Protein AF-A0A7Y6XHH2-F1 (afdb_monomer)

Foldseek 3Di:
DDDDDDDDDDDDDDDDDDDDDDDDDDDDDDPDPPPPCPPPPQWQWDKEKDWDDDQFKIKMAIDIPIGADDKWKWKKKWKQFPVVSDIDIDDTDTDDRMDIDTAHQDDVVNDFGIWMWMKMWMAHPVRRIDIYDIDDIDTGD

Radius of gyration: 29.09 Å; Cα contacts (8 Å, |Δi|>4): 246; chains: 1; bounding box: 29×72×85 Å

Sequence (141 aa):
MTTKLMAATVLGAGLFLMACGGPADEGPGTEAPGPDTLGTHSAALSASLACTQGFSDVTCTATVTSGVPPYTYSWTSQQYVYATNGTYTTGSIAGGASKAFYCPGPDGSGTFIRNLRARVTVTDSTGASVATGYGPYFPCS

Structure (mmCIF, N/CA/C/O backbone):
data_AF-A0A7Y6XHH2-F1
#
_entry.id   AF-A0A7Y6XHH2-F1
#
loop_
_atom_site.group_PDB
_atom_site.id
_atom_site.type_symbol
_atom_site.label_atom_id
_atom_site.label_alt_id
_atom_site.label_comp_id
_atom_site.label_asym_id
_atom_site.label_entity_id
_atom_site.label_seq_id
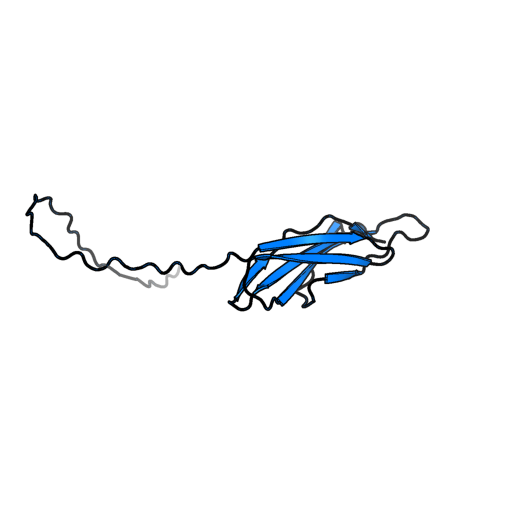_atom_site.pdbx_PDB_ins_code
_atom_site.Cartn_x
_atom_site.Cartn_y
_atom_site.Cartn_z
_atom_site.occupancy
_atom_site.B_iso_or_equiv
_atom_site.auth_seq_id
_atom_site.auth_comp_id
_atom_site.auth_asym_id
_atom_site.auth_atom_id
_atom_site.pdbx_PDB_model_num
ATOM 1 N N . MET A 1 1 ? 12.225 59.509 2.853 1.00 49.12 1 MET A N 1
ATOM 2 C CA . MET A 1 1 ? 11.630 60.222 4.003 1.00 49.12 1 MET A CA 1
ATOM 3 C C . MET A 1 1 ? 10.123 60.280 3.817 1.00 49.12 1 MET A C 1
ATOM 5 O O . MET A 1 1 ? 9.681 61.002 2.938 1.00 49.12 1 MET A O 1
ATOM 9 N N . THR A 1 2 ? 9.363 59.479 4.568 1.00 47.22 2 THR A N 1
ATOM 10 C CA . THR A 1 2 ? 8.045 59.809 5.152 1.00 47.22 2 THR A CA 1
ATOM 11 C C . THR A 1 2 ? 7.587 58.601 5.970 1.00 47.22 2 THR A C 1
ATOM 13 O O . THR A 1 2 ? 7.506 57.483 5.472 1.00 47.22 2 THR A O 1
ATOM 16 N N . THR A 1 3 ? 7.360 58.870 7.248 1.00 45.19 3 THR A N 1
ATOM 17 C CA . THR A 1 3 ? 6.993 57.978 8.347 1.00 45.19 3 THR A CA 1
ATOM 18 C C . THR A 1 3 ? 5.483 57.740 8.390 1.00 45.19 3 THR A C 1
ATOM 20 O O . THR A 1 3 ? 4.734 58.701 8.254 1.00 45.19 3 THR A O 1
ATOM 23 N N . LYS A 1 4 ? 5.041 56.510 8.683 1.00 44.59 4 LYS A N 1
ATOM 24 C CA . LYS A 1 4 ? 3.749 56.152 9.317 1.00 44.59 4 LYS A CA 1
ATOM 25 C C . LYS A 1 4 ? 3.860 54.707 9.818 1.00 44.59 4 LYS A C 1
ATOM 27 O O . LYS A 1 4 ? 4.436 53.894 9.114 1.00 44.59 4 LYS A O 1
ATOM 32 N N . LEU A 1 5 ? 3.293 54.256 10.926 1.00 48.31 5 LEU A N 1
ATOM 33 C CA . LEU A 1 5 ? 2.857 54.818 12.203 1.00 48.31 5 LEU A CA 1
ATOM 34 C C .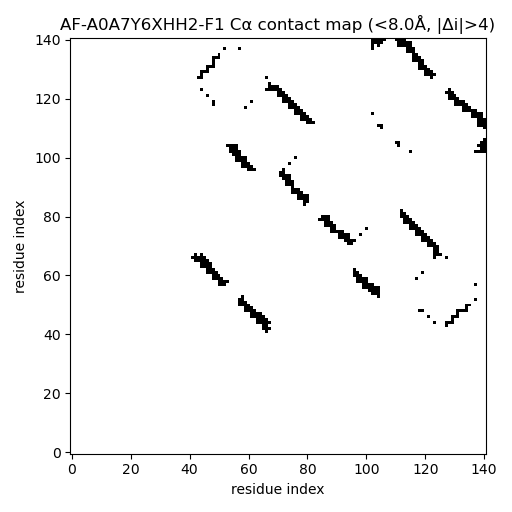 LEU A 1 5 ? 2.658 53.567 13.084 1.00 48.31 5 LEU A C 1
ATOM 36 O O . LEU A 1 5 ? 2.316 52.498 12.583 1.00 48.31 5 LEU A O 1
ATOM 40 N N . MET A 1 6 ? 2.941 53.709 14.370 1.00 47.25 6 MET A N 1
ATOM 41 C CA . MET A 1 6 ? 2.949 52.665 15.394 1.00 47.25 6 MET A CA 1
ATOM 42 C C . MET A 1 6 ? 1.600 51.944 15.562 1.00 47.25 6 MET A C 1
ATOM 44 O O . MET A 1 6 ? 0.549 52.576 15.486 1.00 47.25 6 MET A O 1
ATOM 48 N N . ALA A 1 7 ? 1.648 50.664 15.944 1.00 46.03 7 ALA A N 1
ATOM 49 C CA . ALA A 1 7 ? 0.603 50.026 16.743 1.00 46.03 7 ALA A CA 1
ATOM 50 C C . ALA A 1 7 ? 1.265 49.221 17.871 1.00 46.03 7 ALA A C 1
ATOM 52 O O . ALA A 1 7 ? 1.954 48.229 17.640 1.00 46.03 7 ALA A O 1
ATOM 53 N N . ALA A 1 8 ? 1.103 49.729 19.091 1.00 47.47 8 ALA A N 1
ATOM 54 C CA . ALA A 1 8 ? 1.564 49.137 20.335 1.00 47.47 8 ALA A CA 1
ATOM 55 C C . ALA A 1 8 ? 0.642 47.986 20.753 1.00 47.47 8 ALA A C 1
ATOM 57 O O . ALA A 1 8 ? -0.576 48.105 20.637 1.00 47.47 8 ALA A O 1
ATOM 58 N N . THR A 1 9 ? 1.209 46.920 21.319 1.00 57.09 9 THR A N 1
ATOM 59 C CA . THR A 1 9 ? 0.435 45.982 22.140 1.00 57.09 9 THR A CA 1
ATOM 60 C C . THR A 1 9 ? 1.108 45.882 23.499 1.00 57.09 9 THR A C 1
ATOM 62 O O . THR A 1 9 ? 2.196 45.331 23.638 1.00 57.09 9 THR A O 1
ATOM 65 N N . VAL A 1 10 ? 0.466 46.502 24.484 1.00 53.78 10 VAL A N 1
ATOM 66 C CA . VAL A 1 10 ? 0.748 46.352 25.909 1.00 53.78 10 VAL A CA 1
ATOM 67 C C . VAL A 1 10 ? -0.045 45.147 26.391 1.00 53.78 10 VAL A C 1
ATOM 69 O O . VAL A 1 10 ? -1.258 45.114 26.217 1.00 53.78 10 VAL A O 1
ATOM 72 N N . LEU A 1 11 ? 0.623 44.199 27.040 1.00 55.56 11 LEU A N 1
ATOM 73 C CA . LEU A 1 11 ? 0.004 43.304 28.013 1.00 55.56 11 LEU A CA 1
ATOM 74 C C . LEU A 1 11 ? 1.030 43.068 29.116 1.00 55.56 11 LEU A C 1
ATOM 76 O O . LEU A 1 11 ? 1.893 42.199 29.040 1.00 55.56 11 LEU A O 1
ATOM 80 N N . GLY A 1 12 ? 0.956 43.941 30.116 1.00 48.38 12 GLY A N 1
ATOM 81 C CA . GLY A 1 12 ? 1.508 43.684 31.430 1.00 48.38 12 GLY A CA 1
ATOM 82 C C . GLY A 1 12 ? 0.471 42.951 32.273 1.00 48.38 12 GLY A C 1
ATOM 83 O O . GLY A 1 12 ? -0.691 43.344 32.305 1.00 48.38 12 GLY A O 1
ATOM 84 N N . ALA A 1 13 ? 0.921 41.921 32.975 1.00 51.12 13 ALA A N 1
ATOM 85 C CA . ALA A 1 13 ? 0.398 41.514 34.270 1.00 51.12 13 ALA A CA 1
ATOM 86 C C . ALA A 1 13 ? 1.501 40.692 34.943 1.00 51.12 13 ALA A C 1
ATOM 88 O O . ALA A 1 13 ? 1.705 39.521 34.635 1.00 51.12 13 ALA A O 1
ATOM 89 N N . GLY A 1 14 ? 2.276 41.345 35.808 1.00 53.69 14 GLY A N 1
ATOM 90 C CA . GLY A 1 14 ? 3.053 40.630 36.812 1.00 53.69 14 GLY A CA 1
ATOM 91 C C . GLY A 1 14 ? 2.131 40.151 37.931 1.00 53.69 14 GLY A C 1
ATOM 92 O O . GLY A 1 14 ? 1.081 40.747 38.145 1.00 53.69 14 GLY A O 1
ATOM 93 N N . LEU A 1 15 ? 2.539 39.117 38.663 1.00 56.62 15 LEU A N 1
ATOM 94 C CA . LEU A 1 15 ? 2.935 39.267 40.065 1.00 56.62 15 LEU A CA 1
ATOM 95 C C . LEU A 1 15 ? 3.580 37.963 40.556 1.00 56.62 15 LEU A C 1
ATOM 97 O O . LEU A 1 15 ? 3.039 36.874 40.387 1.00 56.62 15 LEU A O 1
ATOM 101 N N . PHE A 1 16 ? 4.759 38.112 41.151 1.00 55.16 16 PHE A N 1
ATOM 102 C CA . PHE A 1 16 ? 5.461 37.112 41.949 1.00 55.16 16 PHE A CA 1
ATOM 103 C C . PHE A 1 16 ? 4.611 36.640 43.132 1.00 55.16 16 PHE A C 1
ATOM 105 O O . PHE A 1 16 ? 3.917 37.463 43.711 1.00 55.16 16 PHE A O 1
ATOM 112 N N . LEU A 1 17 ? 4.796 35.386 43.561 1.00 54.38 17 LEU A N 1
ATOM 113 C CA . LEU A 1 17 ? 4.836 34.981 44.975 1.00 54.38 17 LEU A CA 1
ATOM 114 C C . LEU A 1 17 ? 5.519 33.603 45.069 1.00 54.38 17 LEU A C 1
ATOM 116 O O . LEU A 1 17 ? 4.893 32.562 44.892 1.00 54.38 17 LEU A O 1
ATOM 120 N N . MET A 1 18 ? 6.831 33.611 45.319 1.00 57.66 18 MET A N 1
ATOM 121 C CA . MET A 1 18 ? 7.559 32.457 45.850 1.00 57.66 18 MET A CA 1
ATOM 122 C C . MET A 1 18 ? 7.758 32.703 47.351 1.00 57.66 18 MET A C 1
ATOM 124 O O . MET A 1 18 ? 8.472 33.626 47.733 1.00 57.66 18 MET A O 1
ATOM 128 N N . ALA A 1 19 ? 7.070 31.922 48.179 1.00 50.22 19 ALA A N 1
ATOM 129 C CA . ALA A 1 19 ? 7.181 31.847 49.640 1.00 50.22 19 ALA A CA 1
ATOM 130 C C . ALA A 1 19 ? 6.350 30.625 50.077 1.00 50.22 19 ALA A C 1
ATOM 132 O O . ALA A 1 19 ? 5.314 30.375 49.474 1.00 50.22 19 ALA A O 1
ATOM 133 N N . CYS A 1 20 ? 6.648 29.818 51.086 1.00 51.06 20 CYS A N 1
ATOM 134 C CA . CYS A 1 20 ? 7.778 29.579 51.978 1.00 51.06 20 CYS A CA 1
ATOM 135 C C . CYS A 1 20 ? 7.473 28.194 52.599 1.00 51.06 20 CYS A C 1
ATOM 137 O O . CYS A 1 20 ? 6.303 27.819 52.698 1.00 51.06 20 CYS A O 1
ATOM 139 N N . GLY A 1 21 ? 8.486 27.425 52.998 1.00 52.94 21 GLY A N 1
ATOM 140 C CA . GLY A 1 21 ? 8.281 26.153 53.693 1.00 52.94 21 GLY A CA 1
ATOM 141 C C . GLY A 1 21 ? 7.672 26.314 55.094 1.00 52.94 21 GLY A C 1
ATOM 142 O O . GLY A 1 21 ? 7.915 27.307 55.778 1.00 52.94 21 GLY A O 1
ATOM 143 N N . GLY A 1 22 ? 6.932 25.290 55.524 1.00 56.84 22 GLY A N 1
ATOM 144 C CA . GLY A 1 22 ? 6.464 25.071 56.897 1.00 56.84 22 GLY A CA 1
ATOM 145 C C . GLY A 1 22 ? 6.160 23.576 57.132 1.00 56.84 22 GLY A C 1
ATOM 146 O O . GLY A 1 22 ? 5.797 22.905 56.164 1.00 56.84 22 GLY A O 1
ATOM 147 N N . PRO A 1 23 ? 6.385 23.033 58.349 1.00 55.75 23 PRO A N 1
ATOM 148 C CA . PRO A 1 23 ? 6.443 21.593 58.617 1.00 55.75 23 PRO A CA 1
ATOM 149 C C . PRO A 1 23 ? 5.085 20.958 58.975 1.00 55.75 23 PRO A C 1
ATOM 151 O O . PRO A 1 23 ? 4.060 21.626 59.039 1.00 55.75 23 PRO A O 1
ATOM 154 N N . ALA A 1 24 ? 5.148 19.638 59.163 1.00 58.72 24 ALA A N 1
ATOM 155 C CA . ALA A 1 24 ? 4.080 18.662 59.344 1.00 58.72 24 ALA A CA 1
ATOM 156 C C . ALA A 1 24 ? 3.023 18.978 60.416 1.00 58.72 24 ALA A C 1
ATOM 158 O O . ALA A 1 24 ? 3.362 19.309 61.548 1.00 58.72 24 ALA A O 1
ATOM 159 N N . ASP A 1 25 ? 1.770 18.684 60.064 1.00 55.12 25 ASP A N 1
ATOM 160 C CA . ASP A 1 25 ? 0.699 18.333 60.995 1.00 55.12 25 ASP A CA 1
ATOM 161 C C . ASP A 1 25 ? 0.072 17.016 60.508 1.00 55.12 25 ASP A C 1
ATOM 163 O O . ASP A 1 25 ? -0.508 16.937 59.421 1.00 55.12 25 ASP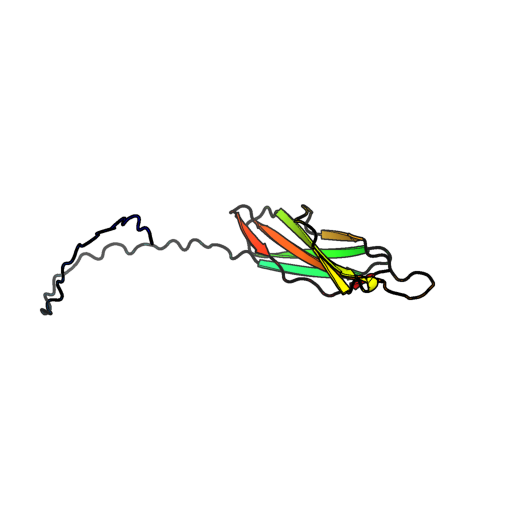 A O 1
ATOM 167 N N . GLU A 1 26 ? 0.264 15.956 61.293 1.00 64.31 26 GLU A N 1
ATOM 168 C CA . GLU A 1 26 ? -0.397 14.664 61.131 1.00 64.31 26 GLU A CA 1
ATOM 169 C C . GLU A 1 26 ? -1.859 14.792 61.581 1.00 64.31 26 GLU A C 1
ATOM 171 O O . GLU A 1 26 ? -2.149 15.007 62.756 1.00 64.31 26 GLU A O 1
ATOM 176 N N . GLY A 1 27 ? -2.791 14.637 60.640 1.00 56.25 27 GLY A N 1
ATOM 177 C CA . GLY A 1 27 ? -4.223 14.503 60.904 1.00 56.25 27 GLY A CA 1
ATOM 178 C C . GLY A 1 27 ? -4.753 13.221 60.252 1.00 56.25 27 GLY A C 1
ATOM 179 O O . GLY A 1 27 ? -4.447 12.980 59.082 1.00 56.25 27 GLY A O 1
ATOM 180 N N . PRO A 1 28 ? -5.511 12.371 60.969 1.00 59.16 28 PRO A N 1
ATOM 181 C CA . PRO A 1 28 ? -5.841 11.036 60.499 1.00 59.16 28 PRO A CA 1
ATOM 182 C C . PRO A 1 28 ? -7.070 11.031 59.584 1.00 59.16 28 PRO A C 1
ATOM 184 O O . PRO A 1 28 ? -8.075 11.682 59.854 1.00 59.16 28 PRO A O 1
ATOM 187 N N . GLY A 1 29 ? -7.004 10.182 58.559 1.00 59.09 29 GLY A N 1
ATOM 188 C CA . GLY A 1 29 ? -8.161 9.454 58.049 1.00 59.09 29 GLY A CA 1
ATOM 189 C C . GLY A 1 29 ? -9.170 10.250 57.231 1.00 59.09 29 GLY A C 1
ATOM 190 O O . GLY A 1 29 ? -10.280 10.511 57.680 1.00 59.09 29 GLY A O 1
ATOM 191 N N . THR A 1 30 ? -8.862 10.473 55.957 1.00 53.78 30 THR A N 1
ATOM 192 C CA . THR A 1 30 ? -9.852 10.234 54.900 1.00 53.78 30 THR A CA 1
ATOM 193 C C . THR A 1 30 ? -9.083 9.803 53.657 1.00 53.78 30 THR A C 1
ATOM 195 O O . THR A 1 30 ? -8.676 10.634 52.849 1.00 53.78 30 THR A O 1
ATOM 198 N N . GLU A 1 31 ? -8.818 8.501 53.530 1.00 55.03 31 GLU A N 1
ATOM 199 C CA . GLU A 1 31 ? -8.468 7.930 52.229 1.00 55.03 31 GLU A CA 1
ATOM 200 C C . GLU A 1 31 ? -9.650 8.217 51.304 1.00 55.03 31 GLU A C 1
ATOM 202 O O . GLU A 1 31 ? -10.707 7.590 51.384 1.00 55.03 31 GLU A O 1
ATOM 207 N N . ALA A 1 32 ? -9.493 9.246 50.473 1.00 60.75 32 ALA A N 1
ATOM 208 C CA . ALA A 1 32 ? -10.312 9.395 49.292 1.00 60.75 32 ALA A CA 1
ATOM 209 C C . ALA A 1 32 ? -10.197 8.074 48.518 1.00 60.75 32 ALA A C 1
ATOM 211 O O . ALA A 1 32 ? -9.071 7.587 48.358 1.00 60.75 32 ALA A O 1
ATOM 212 N N . PRO A 1 33 ? -11.307 7.475 48.049 1.00 59.91 33 PRO A N 1
ATOM 213 C CA . PRO A 1 33 ? -11.195 6.387 47.095 1.00 59.91 33 PRO A CA 1
ATOM 214 C C . PRO A 1 33 ? -10.325 6.914 45.957 1.00 59.91 33 PRO A C 1
ATOM 216 O O . PRO A 1 33 ? -10.616 7.971 45.384 1.00 59.91 33 PRO A O 1
ATOM 219 N N . GLY A 1 34 ? -9.190 6.248 45.730 1.00 60.81 34 GLY A N 1
ATOM 220 C CA . GLY A 1 34 ? -8.295 6.598 44.640 1.00 60.81 34 GLY A CA 1
ATOM 221 C C . GLY A 1 34 ? -9.117 6.706 43.358 1.00 60.81 34 GLY A C 1
ATOM 222 O O . GLY A 1 34 ? -10.152 6.042 43.246 1.00 60.81 34 GLY A O 1
ATOM 223 N N . PRO A 1 35 ? -8.725 7.546 42.388 1.00 62.47 35 PRO A N 1
ATOM 224 C CA . PRO A 1 35 ? -9.318 7.409 41.079 1.00 62.47 35 PRO A CA 1
ATOM 225 C C . PRO A 1 35 ? -8.992 5.985 40.639 1.00 62.47 35 PRO A C 1
ATOM 227 O O . PRO A 1 35 ? -7.840 5.688 40.320 1.00 62.47 35 PRO A O 1
ATOM 230 N N . ASP A 1 36 ? -9.993 5.105 40.673 1.00 53.31 36 ASP A N 1
ATOM 231 C CA . ASP A 1 36 ? -10.019 3.901 39.870 1.00 53.31 36 ASP A CA 1
ATOM 232 C C . ASP A 1 36 ? -9.890 4.417 38.444 1.00 53.31 36 ASP A C 1
ATOM 234 O O . ASP A 1 36 ? -10.862 4.750 37.762 1.00 53.31 36 ASP A O 1
ATOM 238 N N . THR A 1 37 ? -8.643 4.581 38.015 1.00 56.75 37 THR A N 1
ATOM 239 C CA . THR A 1 37 ? -8.270 4.649 36.626 1.00 56.75 37 THR A CA 1
ATOM 240 C C . THR A 1 37 ? -8.624 3.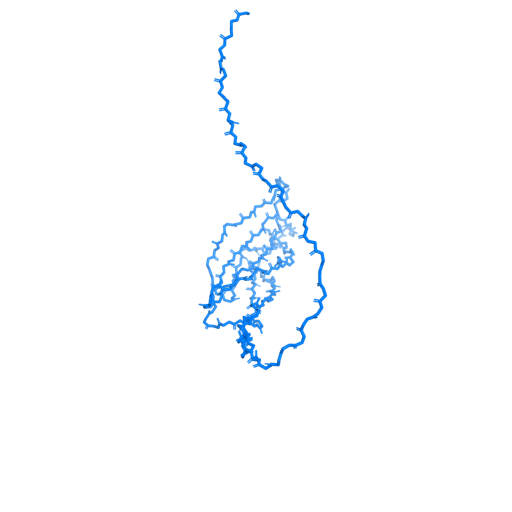276 36.101 1.00 56.75 37 THR A C 1
ATOM 242 O O . THR A 1 37 ? -7.790 2.382 35.992 1.00 56.75 37 THR A O 1
ATOM 245 N N . LEU A 1 38 ? -9.919 3.109 35.812 1.00 53.06 38 LEU A N 1
ATOM 246 C CA . LEU A 1 38 ? -10.407 2.208 34.797 1.00 53.06 38 LEU A CA 1
ATOM 247 C C . LEU A 1 38 ? -9.497 2.488 33.621 1.00 53.06 38 LEU A C 1
ATOM 249 O O . LEU A 1 38 ? -9.624 3.510 32.944 1.00 53.06 38 LEU A O 1
ATOM 253 N N . GLY A 1 39 ? -8.481 1.639 33.485 1.00 48.97 39 GLY A N 1
ATOM 254 C CA . GLY A 1 39 ? -7.609 1.658 32.348 1.00 48.97 39 GLY A CA 1
ATOM 255 C C . GLY A 1 39 ? -8.558 1.527 31.186 1.00 48.97 39 GLY A C 1
ATOM 256 O O . GLY A 1 39 ? -9.159 0.471 30.987 1.00 48.97 39 GLY A O 1
ATOM 257 N N . THR A 1 40 ? -8.751 2.620 30.455 1.00 45.69 40 THR A N 1
ATOM 258 C CA . THR A 1 40 ? -9.192 2.534 29.082 1.00 45.69 40 THR A CA 1
ATOM 259 C C . THR A 1 40 ? -8.162 1.615 28.460 1.00 45.69 40 THR A C 1
ATOM 261 O O . THR A 1 40 ? -7.051 2.038 28.142 1.00 45.69 40 THR A O 1
ATOM 264 N N . HIS A 1 41 ? -8.490 0.326 28.388 1.00 46.56 41 HIS A N 1
ATOM 265 C CA . HIS A 1 41 ? -7.777 -0.644 27.591 1.00 46.56 41 HIS A CA 1
ATOM 266 C C . HIS A 1 41 ? -8.045 -0.220 26.153 1.00 46.56 41 HIS A C 1
ATOM 268 O O . HIS A 1 41 ? -8.870 -0.788 25.446 1.00 46.56 41 HIS A O 1
ATOM 274 N N . SER A 1 42 ? -7.381 0.862 25.753 1.00 56.34 42 SER A N 1
ATOM 275 C CA . SER A 1 42 ? -7.196 1.224 24.372 1.00 56.34 42 SER A CA 1
ATOM 276 C C . SER A 1 42 ? -6.300 0.118 23.853 1.00 56.34 42 SER A C 1
ATOM 278 O O . SER A 1 42 ? -5.083 0.136 24.048 1.00 56.34 42 SER A O 1
ATOM 280 N N . ALA A 1 43 ? -6.923 -0.949 23.356 1.00 63.00 43 ALA A N 1
ATOM 281 C CA . ALA A 1 43 ? -6.208 -1.995 22.662 1.00 63.00 43 ALA A CA 1
ATOM 282 C C . ALA A 1 43 ? -5.457 -1.289 21.533 1.00 63.00 43 ALA A C 1
ATOM 284 O O . ALA A 1 43 ? -6.078 -0.794 20.597 1.00 63.00 43 ALA A O 1
ATOM 285 N N . ALA A 1 44 ? -4.136 -1.161 21.671 1.00 84.94 44 ALA A N 1
ATOM 286 C CA . ALA A 1 44 ? -3.331 -0.445 20.697 1.00 84.94 44 ALA A CA 1
ATOM 287 C C . ALA A 1 44 ? -3.515 -1.133 19.341 1.00 84.94 44 ALA A C 1
ATOM 289 O O . ALA A 1 44 ? -3.117 -2.288 19.178 1.00 84.94 44 ALA A O 1
ATOM 290 N N . LEU A 1 45 ? -4.172 -0.463 18.394 1.00 94.88 45 LEU A N 1
ATOM 291 C CA . LEU A 1 45 ? -4.402 -0.994 17.055 1.00 94.88 45 LEU A CA 1
ATOM 292 C C . LEU A 1 45 ? -3.051 -1.273 16.392 1.00 94.88 45 LEU A C 1
ATOM 294 O O . LEU A 1 45 ? -2.215 -0.379 16.273 1.00 94.88 45 LEU A O 1
ATOM 298 N N . SER A 1 46 ? -2.842 -2.514 15.959 1.00 95.69 46 SER A N 1
ATOM 299 C CA . SER A 1 46 ? -1.597 -2.940 15.316 1.00 95.69 46 SER A CA 1
ATOM 300 C C . SER A 1 46 ? -1.902 -3.720 14.047 1.00 95.69 46 SER A C 1
ATOM 302 O O . SER A 1 46 ? -2.794 -4.569 14.026 1.00 95.69 46 SER A O 1
ATOM 304 N N . ALA A 1 47 ? -1.153 -3.438 12.983 1.00 96.69 47 ALA A N 1
ATOM 305 C CA . ALA A 1 47 ? -1.297 -4.108 11.700 1.00 96.69 47 ALA A CA 1
ATOM 306 C C . ALA A 1 47 ? 0.065 -4.358 11.046 1.00 96.69 47 ALA A C 1
ATOM 308 O O . ALA A 1 47 ? 1.011 -3.589 11.215 1.00 96.69 47 ALA A O 1
ATOM 309 N N . SER A 1 48 ? 0.140 -5.429 10.261 1.00 97.38 48 SER A N 1
ATOM 310 C CA . SER A 1 48 ? 1.296 -5.804 9.445 1.00 97.38 48 SER A CA 1
ATOM 311 C C . SER A 1 48 ? 0.910 -5.877 7.969 1.00 97.38 48 SER A C 1
ATOM 313 O O . SER A 1 48 ? -0.270 -5.994 7.634 1.00 97.38 48 SER A O 1
ATOM 315 N N . LEU A 1 49 ? 1.904 -5.781 7.085 1.00 97.94 49 LEU A N 1
ATOM 316 C CA . LEU A 1 49 ? 1.715 -5.785 5.638 1.00 97.94 49 LEU A CA 1
ATOM 317 C C . LEU A 1 49 ? 2.621 -6.826 4.985 1.00 97.94 49 LEU A C 1
ATOM 319 O O . LEU A 1 49 ? 3.835 -6.795 5.175 1.00 97.94 49 LEU A O 1
ATOM 323 N N . ALA A 1 50 ? 2.036 -7.683 4.154 1.00 98.06 50 ALA A N 1
ATOM 324 C CA . ALA A 1 50 ? 2.761 -8.574 3.259 1.00 98.06 50 ALA A CA 1
ATOM 325 C C . ALA A 1 50 ? 2.356 -8.279 1.814 1.00 98.06 50 ALA A C 1
ATOM 327 O O . ALA A 1 50 ? 1.177 -8.083 1.533 1.00 98.06 50 ALA A O 1
ATOM 328 N N . CYS A 1 51 ? 3.315 -8.254 0.893 1.00 97.56 51 CYS A N 1
ATOM 329 C CA . CYS A 1 51 ? 3.055 -8.039 -0.527 1.00 97.56 51 CYS A CA 1
ATOM 330 C C . CYS A 1 51 ? 3.757 -9.111 -1.357 1.00 97.56 51 CYS A C 1
ATOM 332 O O . CYS A 1 51 ? 4.860 -9.538 -1.019 1.00 97.56 51 CYS A O 1
ATOM 334 N N . THR A 1 52 ? 3.126 -9.517 -2.452 1.00 96.81 52 THR A N 1
ATOM 335 C CA . THR A 1 52 ? 3.643 -10.517 -3.392 1.00 96.81 52 THR A CA 1
ATOM 336 C C . THR A 1 52 ? 3.442 -10.036 -4.822 1.00 96.81 52 THR A C 1
ATOM 338 O O . THR A 1 52 ? 2.437 -9.391 -5.127 1.00 96.81 52 THR A O 1
ATOM 341 N N . GLN A 1 53 ? 4.407 -10.326 -5.692 1.00 94.69 53 GLN A N 1
ATOM 342 C CA . GLN A 1 53 ? 4.336 -9.991 -7.111 1.00 94.69 53 GLN A CA 1
ATOM 343 C C . GLN A 1 53 ? 3.791 -11.180 -7.900 1.00 94.69 53 GLN A C 1
ATOM 345 O O . GLN A 1 53 ? 4.367 -12.266 -7.874 1.00 94.69 53 GLN A O 1
ATOM 350 N N . GLY A 1 54 ? 2.676 -10.958 -8.590 1.00 91.56 54 GLY A N 1
ATOM 351 C CA . GLY A 1 54 ? 2.188 -11.815 -9.662 1.00 91.56 54 GLY A CA 1
ATOM 352 C C . GLY A 1 54 ? 2.695 -11.340 -11.025 1.00 91.56 54 GLY A C 1
ATOM 353 O O . GLY A 1 54 ? 3.562 -10.474 -11.119 1.00 91.56 54 GLY A O 1
ATOM 354 N N . PHE A 1 55 ? 2.131 -11.895 -12.099 1.00 87.44 55 PHE A N 1
ATOM 355 C CA . PHE A 1 55 ? 2.539 -11.530 -13.459 1.00 87.44 55 PHE A CA 1
ATOM 356 C C . PHE A 1 55 ? 2.081 -10.125 -13.875 1.00 87.44 55 PHE A C 1
ATOM 358 O O . PHE A 1 55 ? 2.793 -9.450 -14.605 1.00 87.44 55 PHE A O 1
ATOM 365 N N . SER A 1 56 ? 0.905 -9.675 -13.434 1.00 92.75 56 SER A N 1
ATOM 366 C CA . SER A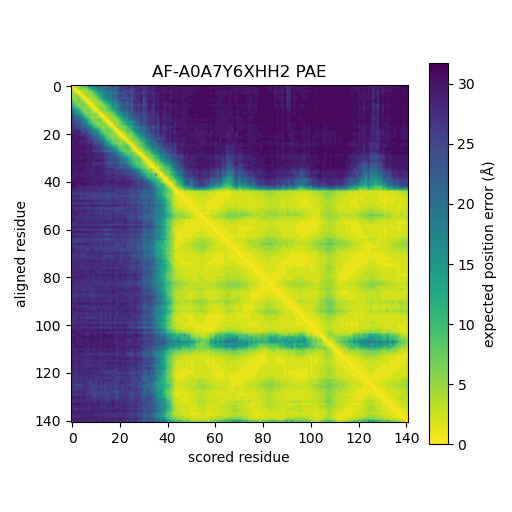 1 56 ? 0.349 -8.368 -13.831 1.00 92.75 56 SER A CA 1
ATOM 367 C C . SER A 1 56 ? 0.131 -7.406 -12.670 1.00 92.75 56 SER A C 1
ATOM 369 O O . SER A 1 56 ? -0.079 -6.211 -12.884 1.00 92.75 56 SER A O 1
ATOM 371 N N . ASP A 1 57 ? 0.199 -7.912 -11.443 1.00 96.62 57 ASP A N 1
ATOM 372 C CA . ASP A 1 57 ? -0.215 -7.183 -10.258 1.00 96.62 57 ASP A CA 1
ATOM 373 C C . ASP A 1 57 ? 0.671 -7.520 -9.067 1.00 96.62 57 ASP A C 1
ATOM 375 O O . ASP A 1 57 ? 1.081 -8.664 -8.860 1.00 96.62 57 ASP A O 1
ATOM 379 N N . VAL A 1 58 ? 0.891 -6.519 -8.223 1.00 96.94 58 VAL A N 1
ATOM 380 C CA . VAL A 1 58 ? 1.389 -6.709 -6.863 1.00 96.94 58 VAL A CA 1
ATOM 381 C C . VAL A 1 58 ? 0.188 -6.764 -5.938 1.00 96.94 58 VAL A C 1
ATOM 383 O O . VAL A 1 58 ? -0.558 -5.791 -5.817 1.00 96.94 58 VAL A O 1
ATOM 386 N N . THR A 1 59 ? 0.007 -7.895 -5.265 1.00 97.62 59 THR A N 1
ATOM 387 C CA . THR A 1 59 ? -1.060 -8.072 -4.280 1.00 97.62 59 THR A CA 1
ATOM 388 C C . THR A 1 59 ? -0.493 -7.900 -2.885 1.00 97.62 59 THR A C 1
ATOM 390 O O . THR A 1 59 ? 0.417 -8.624 -2.480 1.00 97.62 59 THR A O 1
ATOM 393 N N . CYS A 1 60 ? -1.049 -6.945 -2.148 1.00 98.19 60 CYS A N 1
ATOM 394 C CA . CYS A 1 60 ? -0.714 -6.687 -0.760 1.00 98.19 60 CYS A CA 1
ATOM 395 C C . CYS A 1 60 ? -1.873 -7.074 0.159 1.00 98.19 60 CYS A C 1
ATOM 397 O O . CYS A 1 60 ? -3.027 -6.779 -0.144 1.00 98.19 60 CYS A O 1
ATOM 399 N N . THR A 1 61 ? -1.554 -7.680 1.298 1.00 98.38 61 THR A N 1
ATOM 400 C CA . THR A 1 61 ? -2.499 -8.111 2.329 1.00 98.38 61 THR A CA 1
ATOM 401 C C . THR A 1 61 ? -2.083 -7.538 3.677 1.00 98.38 61 THR A C 1
ATOM 403 O O . THR A 1 61 ? -0.930 -7.658 4.096 1.00 98.38 61 THR A O 1
ATOM 406 N N . ALA A 1 62 ? -3.041 -6.898 4.333 1.00 98.12 62 ALA A N 1
ATOM 407 C CA . ALA A 1 62 ? -2.946 -6.325 5.657 1.00 98.12 62 ALA A CA 1
ATOM 408 C C . ALA A 1 62 ? -3.483 -7.318 6.694 1.00 98.12 62 ALA A C 1
ATOM 410 O O . ALA A 1 62 ? -4.610 -7.798 6.564 1.00 98.12 62 ALA A O 1
ATOM 411 N N . THR A 1 63 ? -2.717 -7.563 7.753 1.00 98.00 63 THR A N 1
ATOM 412 C CA . THR A 1 63 ? -3.138 -8.417 8.871 1.00 98.00 63 THR A CA 1
ATOM 413 C C . THR A 1 63 ? -3.179 -7.588 10.143 1.00 98.00 63 THR A C 1
ATOM 415 O O . THR A 1 63 ? -2.140 -7.106 10.598 1.00 98.00 63 THR A O 1
ATOM 418 N N . VAL A 1 64 ? -4.374 -7.414 10.710 1.00 97.50 64 VAL A N 1
ATOM 419 C CA . VAL A 1 64 ? -4.588 -6.711 11.983 1.00 97.50 64 VAL A CA 1
ATOM 420 C C . VAL A 1 64 ? -4.352 -7.692 13.128 1.00 97.50 64 VAL A C 1
ATOM 422 O O . VAL A 1 64 ? -4.944 -8.767 13.141 1.00 97.50 64 VAL A O 1
ATOM 425 N N . THR A 1 65 ? -3.472 -7.347 14.065 1.00 94.75 65 THR A N 1
ATOM 426 C CA . THR A 1 65 ? -3.091 -8.213 15.197 1.00 94.75 65 THR A CA 1
ATOM 427 C C . THR A 1 65 ? -3.733 -7.790 16.518 1.00 94.75 65 THR A C 1
ATOM 429 O O . THR A 1 65 ? -3.765 -8.578 17.458 1.00 94.75 65 THR A O 1
ATOM 432 N N . SER A 1 66 ? -4.242 -6.560 16.606 1.00 94.69 66 SER A N 1
ATOM 433 C CA . SER A 1 66 ? -4.937 -6.010 17.778 1.00 94.69 66 SER A CA 1
ATOM 434 C C . SER A 1 66 ? -5.785 -4.798 17.381 1.00 94.69 66 SER A C 1
ATOM 436 O O . SER A 1 66 ? -5.498 -4.173 16.365 1.00 94.69 66 SER A O 1
ATOM 438 N N . GLY A 1 67 ? -6.799 -4.451 18.180 1.00 93.25 67 GLY A N 1
ATOM 439 C CA . GLY A 1 67 ? -7.741 -3.345 17.932 1.00 93.25 67 GLY A CA 1
ATOM 440 C C . GLY A 1 67 ? -9.196 -3.822 17.914 1.00 93.25 67 GLY A C 1
ATOM 441 O O . GLY A 1 67 ? -9.447 -5.027 17.988 1.00 93.25 67 GLY A O 1
ATOM 442 N N . VAL A 1 68 ? -10.160 -2.905 17.797 1.00 94.31 68 VAL A N 1
ATOM 443 C CA . VAL A 1 68 ? -11.591 -3.245 17.919 1.00 94.31 68 VAL A CA 1
ATOM 444 C C . VAL A 1 68 ? -12.267 -3.348 16.542 1.00 94.31 68 VAL A C 1
ATOM 446 O O . VAL A 1 68 ? -12.371 -2.343 15.838 1.00 94.31 68 VAL A O 1
ATOM 449 N N . PRO A 1 69 ? -12.735 -4.536 16.115 1.00 94.56 69 PRO A N 1
ATOM 450 C CA . PRO A 1 69 ? -13.442 -4.668 14.844 1.00 94.56 69 PRO A CA 1
ATOM 451 C C . PRO A 1 69 ? -14.811 -3.954 14.881 1.00 94.56 69 PRO A C 1
ATOM 453 O O . PRO A 1 69 ? -15.420 -3.868 15.948 1.00 94.56 69 PRO A O 1
ATOM 456 N N . PRO A 1 70 ? -15.365 -3.527 13.727 1.00 96.31 70 PRO A N 1
ATOM 457 C CA . PRO A 1 70 ? -14.849 -3.713 12.365 1.00 96.31 70 PRO A CA 1
ATOM 458 C C . PRO A 1 70 ? -13.668 -2.802 11.999 1.00 96.31 70 PRO A C 1
ATOM 460 O O . PRO A 1 70 ? -13.507 -1.713 12.541 1.00 96.31 70 PRO A O 1
ATOM 463 N N . TYR A 1 71 ? -12.872 -3.247 11.022 1.00 97.31 71 TYR A N 1
ATOM 464 C CA . TYR A 1 71 ? -11.732 -2.499 10.490 1.00 97.31 71 TYR A CA 1
ATOM 465 C C . TYR A 1 71 ? -12.034 -1.924 9.107 1.00 97.31 71 TYR A C 1
ATOM 467 O O . TYR A 1 71 ? -12.659 -2.570 8.265 1.00 97.31 71 TYR A O 1
ATOM 475 N N . THR A 1 72 ? -11.522 -0.726 8.855 1.00 98.06 72 THR A N 1
ATOM 476 C CA . THR A 1 72 ? -11.535 -0.063 7.549 1.00 98.06 72 THR A CA 1
ATOM 477 C C . THR A 1 72 ? -10.109 0.070 7.027 1.00 98.06 72 THR A C 1
ATOM 479 O O . THR A 1 72 ? -9.180 0.299 7.801 1.00 98.06 72 THR A O 1
ATOM 482 N N . TYR A 1 73 ? -9.923 -0.099 5.716 1.00 98.38 73 TYR A N 1
ATOM 483 C CA . TYR A 1 73 ? -8.604 -0.135 5.087 1.00 98.38 73 TYR A CA 1
ATOM 484 C C . TYR A 1 73 ? -8.490 0.948 4.024 1.00 98.38 73 TYR A C 1
ATOM 486 O O . TYR A 1 73 ? -9.319 1.052 3.115 1.00 98.38 73 TYR A O 1
ATOM 494 N N . SER A 1 74 ? -7.416 1.723 4.114 1.00 98.25 74 SER A N 1
ATOM 495 C CA . SER A 1 74 ? -7.102 2.780 3.169 1.00 98.25 74 SER A CA 1
ATOM 496 C C . SER A 1 74 ? -5.684 2.627 2.654 1.00 98.25 74 SER A C 1
ATOM 498 O O . SER A 1 74 ? -4.725 2.565 3.412 1.00 98.25 74 SER A O 1
ATOM 500 N N . TRP A 1 75 ? -5.540 2.557 1.345 1.00 98.38 75 TRP A N 1
ATOM 501 C CA . TRP A 1 75 ? -4.316 2.143 0.688 1.00 98.38 75 TRP A CA 1
ATOM 502 C C . TRP A 1 75 ? -3.610 3.314 0.016 1.00 98.38 75 TRP A C 1
ATOM 504 O O . TRP A 1 75 ? -4.238 4.192 -0.573 1.00 98.38 75 TRP A O 1
ATOM 514 N N . THR A 1 76 ? -2.282 3.297 0.055 1.00 98.19 76 THR A N 1
ATOM 515 C CA . THR A 1 76 ? -1.424 4.240 -0.668 1.00 98.19 76 THR A CA 1
ATOM 516 C C . THR A 1 76 ? -0.345 3.455 -1.397 1.00 98.19 76 THR A C 1
ATOM 518 O O . THR A 1 76 ? 0.259 2.556 -0.817 1.00 98.19 76 THR A O 1
ATOM 521 N N . SER A 1 77 ? -0.066 3.805 -2.649 1.00 97.50 77 SER A N 1
ATOM 522 C CA . SER A 1 77 ? 1.052 3.243 -3.410 1.00 97.50 77 SER A CA 1
ATOM 523 C C . SER A 1 77 ? 2.004 4.326 -3.886 1.00 97.50 77 SER A C 1
ATOM 525 O O . SER A 1 77 ? 1.611 5.477 -4.076 1.00 97.50 77 SER A O 1
ATOM 527 N N . GLN A 1 78 ? 3.262 3.943 -4.055 1.00 97.81 78 GLN A N 1
ATOM 528 C CA . GLN A 1 78 ? 4.316 4.763 -4.623 1.00 97.81 78 GLN A CA 1
ATOM 529 C C . GLN A 1 78 ? 4.907 4.060 -5.831 1.00 97.81 78 GLN A C 1
ATOM 531 O O . GLN A 1 78 ? 5.194 2.864 -5.777 1.00 97.81 78 GLN A O 1
ATOM 536 N N . GLN A 1 79 ? 5.103 4.826 -6.897 1.00 96.75 79 GLN A N 1
ATOM 537 C CA . GLN A 1 79 ? 5.757 4.394 -8.119 1.00 96.75 79 GLN A CA 1
ATOM 538 C C . GLN A 1 79 ? 6.983 5.262 -8.364 1.00 96.75 79 GLN A C 1
ATOM 540 O O . GLN A 1 79 ? 6.857 6.473 -8.525 1.00 96.75 79 GLN A O 1
ATOM 545 N N . TYR A 1 80 ? 8.159 4.649 -8.396 1.00 97.25 80 TYR A N 1
ATOM 546 C CA . TYR A 1 80 ? 9.384 5.299 -8.843 1.00 97.25 80 TYR A CA 1
ATOM 547 C C . TYR A 1 80 ? 9.585 5.001 -10.327 1.00 97.25 80 TYR A C 1
ATOM 549 O O . TYR A 1 80 ? 9.709 3.835 -10.685 1.00 97.25 80 TYR A O 1
ATOM 557 N N . VAL A 1 81 ? 9.578 6.020 -11.184 1.00 95.69 81 VAL A N 1
ATOM 558 C CA . VAL A 1 81 ? 9.683 5.884 -12.644 1.00 95.69 81 VAL A CA 1
ATOM 559 C C . VAL A 1 81 ? 11.092 6.262 -13.084 1.00 95.69 81 VAL A C 1
ATOM 561 O O . VAL A 1 81 ? 11.532 7.390 -12.854 1.00 95.69 81 VAL A O 1
ATOM 564 N N . TYR A 1 82 ? 11.792 5.340 -13.749 1.00 94.25 82 TYR A N 1
ATOM 565 C CA . TYR A 1 82 ? 13.200 5.531 -14.115 1.00 94.25 82 TYR A CA 1
ATOM 566 C C . TYR A 1 82 ? 13.397 6.640 -15.149 1.00 94.25 82 TYR A C 1
ATOM 568 O O . TYR A 1 82 ? 14.300 7.458 -15.007 1.00 94.25 82 TYR A O 1
ATOM 576 N N . ALA A 1 83 ? 12.516 6.714 -16.151 1.00 93.38 83 ALA A N 1
ATOM 577 C CA . ALA A 1 83 ? 12.622 7.681 -17.246 1.00 93.38 83 ALA A CA 1
ATOM 578 C C . ALA A 1 83 ? 12.577 9.146 -16.777 1.00 93.38 83 ALA A C 1
ATOM 580 O O . ALA A 1 83 ? 13.161 10.016 -17.416 1.00 93.38 83 ALA A O 1
ATOM 581 N N . THR A 1 84 ? 11.891 9.420 -15.664 1.00 96.25 84 THR A N 1
ATOM 582 C CA . THR A 1 84 ? 11.771 10.768 -15.090 1.00 96.25 84 THR A CA 1
ATOM 583 C C . THR A 1 84 ? 12.559 10.941 -13.796 1.00 96.25 84 THR A C 1
ATOM 585 O O . THR A 1 84 ? 12.570 12.039 -13.244 1.00 96.25 8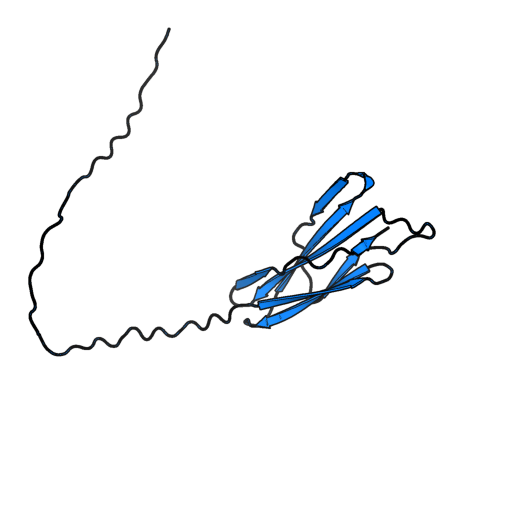4 THR A O 1
ATOM 588 N N . ASN A 1 85 ? 13.201 9.877 -13.293 1.00 96.50 85 ASN A N 1
ATOM 589 C CA . ASN A 1 85 ? 13.813 9.831 -11.964 1.00 96.50 85 ASN A CA 1
ATOM 590 C C . ASN A 1 85 ? 12.864 10.355 -10.859 1.00 96.50 85 ASN A C 1
ATOM 592 O O . ASN A 1 85 ? 13.273 11.057 -9.934 1.00 96.50 85 ASN A O 1
ATOM 596 N N . GLY A 1 86 ? 11.567 10.063 -10.994 1.00 96.88 86 GLY A N 1
ATOM 597 C CA . GLY A 1 86 ? 10.501 10.662 -10.193 1.00 96.88 86 GLY A CA 1
ATOM 598 C C . GLY A 1 86 ? 9.747 9.637 -9.355 1.00 96.88 86 GLY A C 1
ATOM 599 O O . GLY A 1 86 ? 9.550 8.503 -9.784 1.00 96.88 86 GLY A O 1
ATOM 600 N N . THR A 1 87 ? 9.289 10.044 -8.167 1.00 97.56 87 THR A N 1
ATOM 601 C CA . THR A 1 87 ? 8.378 9.240 -7.336 1.00 97.56 87 THR A CA 1
ATOM 602 C C . THR A 1 87 ? 6.977 9.836 -7.360 1.00 97.56 87 THR A C 1
ATOM 604 O O . THR A 1 87 ? 6.781 10.990 -6.987 1.00 97.56 87 THR A O 1
ATOM 607 N N . TYR A 1 88 ? 5.992 9.025 -7.731 1.00 96.88 88 TYR A N 1
ATOM 608 C CA . TYR A 1 88 ? 4.578 9.380 -7.753 1.00 96.88 88 TYR A CA 1
ATOM 609 C C . TYR A 1 88 ? 3.863 8.632 -6.634 1.00 96.88 88 TYR A C 1
ATOM 611 O O . TYR A 1 88 ? 3.971 7.412 -6.535 1.00 96.88 88 TYR A O 1
ATOM 619 N N . THR A 1 89 ? 3.148 9.358 -5.776 1.00 97.19 89 THR A N 1
ATOM 620 C CA . THR A 1 89 ? 2.375 8.773 -4.671 1.00 97.19 89 THR A CA 1
ATOM 621 C C . THR A 1 89 ? 0.893 8.912 -4.980 1.00 97.19 89 THR A C 1
ATOM 623 O O . THR A 1 89 ? 0.434 10.004 -5.311 1.00 97.19 89 THR A O 1
ATOM 626 N N . THR A 1 90 ? 0.136 7.823 -4.882 1.00 96.69 90 THR A N 1
ATOM 627 C CA . THR A 1 90 ? -1.319 7.883 -5.044 1.00 96.69 90 THR A CA 1
ATOM 628 C C . THR A 1 90 ? -1.966 8.573 -3.848 1.00 96.69 90 THR A C 1
ATOM 630 O O . THR A 1 90 ? -1.436 8.550 -2.738 1.00 96.69 90 THR A O 1
ATOM 633 N N . GLY A 1 91 ? -3.169 9.113 -4.045 1.00 95.69 91 GLY A N 1
ATOM 634 C CA . GLY A 1 91 ? -4.042 9.439 -2.921 1.00 95.69 91 GLY A CA 1
ATOM 635 C C . GLY A 1 91 ? -4.399 8.201 -2.088 1.00 95.69 91 GLY A C 1
ATOM 636 O O . GLY A 1 91 ? -4.054 7.066 -2.434 1.00 95.69 91 GLY A O 1
ATOM 637 N N . SER A 1 92 ? -5.107 8.439 -0.987 1.00 95.56 92 SER A N 1
ATOM 638 C CA . SER A 1 92 ? -5.673 7.382 -0.152 1.00 95.56 92 SER A CA 1
ATOM 639 C C . SER A 1 92 ? -6.847 6.725 -0.881 1.00 95.56 92 SER A C 1
ATOM 641 O O . SER A 1 92 ? -7.803 7.408 -1.242 1.00 95.56 92 SER A O 1
ATOM 643 N N . ILE A 1 93 ? -6.766 5.421 -1.133 1.00 96.88 93 ILE A N 1
ATOM 644 C CA . ILE A 1 93 ? -7.773 4.663 -1.883 1.00 96.88 93 ILE A CA 1
ATOM 645 C C . ILE A 1 93 ? -8.403 3.641 -0.940 1.00 96.88 93 ILE A C 1
ATOM 647 O O . ILE A 1 93 ? -7.693 2.801 -0.389 1.00 96.88 93 ILE A O 1
ATOM 651 N N . ALA A 1 94 ? -9.725 3.671 -0.778 1.00 96.69 94 ALA A N 1
ATOM 652 C CA . ALA A 1 94 ? -10.429 2.667 0.017 1.00 96.69 94 ALA A CA 1
ATOM 653 C C . ALA A 1 94 ? -10.225 1.251 -0.560 1.00 96.69 94 ALA A C 1
ATOM 655 O O . ALA A 1 94 ? -10.094 1.063 -1.773 1.00 96.69 94 ALA A O 1
ATOM 656 N N . GLY A 1 95 ? -10.198 0.244 0.309 1.00 95.44 95 GLY A N 1
ATOM 657 C CA . GLY A 1 95 ? -10.082 -1.153 -0.098 1.00 95.44 95 GLY A CA 1
ATOM 658 C C . GLY A 1 95 ? -10.468 -2.119 1.014 1.00 95.44 95 GLY A C 1
ATOM 659 O O . GLY A 1 95 ? -10.976 -1.717 2.058 1.00 95.44 95 GLY A O 1
ATOM 660 N N . GLY A 1 96 ? -10.223 -3.405 0.774 1.00 97.06 96 GLY A N 1
ATOM 661 C CA . GLY A 1 96 ? -10.347 -4.443 1.794 1.00 97.06 96 GLY A CA 1
ATOM 662 C C . GLY A 1 96 ? -9.024 -4.711 2.509 1.00 97.06 96 GLY A C 1
ATOM 663 O O . GLY A 1 96 ? -8.038 -3.990 2.327 1.00 97.06 96 GLY A O 1
ATOM 664 N N . ALA A 1 97 ? -8.999 -5.812 3.265 1.00 97.56 97 ALA A N 1
ATOM 665 C CA . ALA A 1 97 ? -7.783 -6.335 3.884 1.00 97.56 97 ALA A CA 1
ATOM 666 C C . ALA A 1 97 ? -6.706 -6.705 2.849 1.00 97.56 97 ALA A C 1
ATOM 668 O O . ALA A 1 97 ? -5.524 -6.663 3.166 1.00 97.56 97 ALA A O 1
ATOM 669 N N . SER A 1 98 ? -7.090 -6.990 1.602 1.00 97.62 98 SER A N 1
ATOM 670 C CA . SER A 1 98 ? -6.163 -7.164 0.483 1.00 97.62 98 SER A CA 1
ATOM 671 C C . SER A 1 98 ? -6.448 -6.166 -0.634 1.00 97.62 98 SER A C 1
ATOM 673 O O . SER A 1 98 ? -7.603 -5.814 -0.893 1.00 97.62 98 SER A O 1
ATOM 675 N N . LYS A 1 99 ? -5.391 -5.735 -1.326 1.00 97.75 99 LYS A N 1
ATOM 676 C CA . LYS A 1 99 ? -5.481 -4.879 -2.508 1.00 97.75 99 LYS A CA 1
ATOM 677 C C . LYS A 1 99 ? -4.420 -5.235 -3.545 1.00 97.75 99 LYS A C 1
ATOM 679 O O . LYS A 1 99 ? -3.242 -5.375 -3.218 1.00 97.75 99 LYS A O 1
ATOM 684 N N . ALA A 1 100 ? -4.855 -5.324 -4.799 1.00 97.00 100 ALA A N 1
ATOM 685 C CA . ALA A 1 100 ? -3.981 -5.437 -5.957 1.00 97.00 100 ALA A CA 1
ATOM 686 C C . ALA A 1 100 ? -3.625 -4.048 -6.510 1.00 97.00 100 ALA A C 1
ATOM 688 O O . ALA A 1 100 ? -4.455 -3.126 -6.540 1.00 97.00 100 ALA A O 1
ATOM 689 N N . PHE A 1 101 ? -2.374 -3.909 -6.936 1.00 96.81 101 PHE A N 1
ATOM 690 C CA . PHE A 1 101 ? -1.843 -2.745 -7.625 1.00 96.81 101 PHE A CA 1
ATOM 691 C C . PHE A 1 101 ? -1.253 -3.177 -8.958 1.00 96.81 101 PHE A C 1
ATOM 693 O O . PHE A 1 101 ? -0.403 -4.066 -8.998 1.00 96.81 101 PHE A O 1
ATOM 700 N N . TYR A 1 102 ? -1.662 -2.491 -10.022 1.00 95.56 102 TYR A N 1
ATOM 701 C CA . TYR A 1 102 ? -1.216 -2.801 -11.370 1.00 95.56 102 TYR A CA 1
ATOM 702 C C . TYR A 1 102 ? 0.303 -2.630 -11.512 1.00 95.56 102 TYR A C 1
ATOM 704 O O . TYR A 1 102 ? 0.857 -1.533 -11.357 1.00 95.56 102 TYR A O 1
ATOM 712 N N . CYS A 1 103 ? 0.967 -3.739 -11.806 1.00 95.25 103 CYS A N 1
ATOM 713 C CA . CYS A 1 103 ? 2.411 -3.864 -11.942 1.00 95.25 103 CYS A CA 1
ATOM 714 C C . CYS A 1 103 ? 2.703 -5.020 -12.913 1.00 95.25 103 CYS A C 1
ATOM 716 O O . CYS A 1 103 ? 3.010 -6.128 -12.473 1.00 95.25 103 CYS A O 1
ATOM 718 N N . PRO A 1 104 ? 2.543 -4.791 -14.229 1.00 91.69 104 PRO A N 1
ATOM 719 C CA . PRO A 1 104 ? 2.967 -5.719 -15.265 1.00 91.69 104 PRO A CA 1
ATOM 720 C C . PRO A 1 104 ? 4.416 -6.141 -15.041 1.00 91.69 104 PRO A C 1
ATOM 722 O O . PRO A 1 104 ? 5.296 -5.305 -14.830 1.00 91.69 104 PRO A O 1
ATOM 725 N N . GLY A 1 105 ? 4.628 -7.454 -15.035 1.00 85.75 105 GLY A N 1
ATOM 726 C CA . GLY A 1 105 ? 5.938 -8.074 -15.098 1.00 85.75 105 GLY A CA 1
ATOM 727 C C . GLY A 1 105 ? 6.608 -7.776 -16.436 1.00 85.75 105 GLY A C 1
ATOM 728 O O . GLY A 1 105 ? 5.932 -7.298 -17.347 1.00 85.75 105 GLY A O 1
ATOM 729 N N . PRO A 1 106 ? 7.916 -8.065 -16.537 1.00 79.06 106 PRO A N 1
ATOM 730 C CA . PRO A 1 106 ? 8.737 -7.632 -17.653 1.00 79.06 106 PRO A CA 1
ATOM 731 C C . PRO A 1 106 ? 8.112 -8.078 -18.973 1.00 79.06 106 PRO A C 1
ATOM 733 O O . PRO A 1 106 ? 7.733 -9.242 -19.137 1.00 79.06 106 PRO A O 1
ATOM 736 N N . ASP A 1 107 ? 8.022 -7.150 -19.917 1.00 72.81 107 ASP A N 1
ATOM 737 C CA . ASP A 1 107 ? 7.736 -7.470 -21.304 1.00 72.81 107 ASP A CA 1
ATOM 738 C C . ASP A 1 107 ? 8.814 -8.414 -21.875 1.00 72.81 107 ASP A C 1
ATOM 740 O O . ASP A 1 107 ? 9.811 -8.749 -21.227 1.00 72.81 107 ASP A O 1
ATOM 744 N N . GLY A 1 108 ? 8.650 -8.842 -23.129 1.00 73.69 108 GLY A N 1
ATOM 745 C CA . GLY A 1 108 ? 9.634 -9.703 -23.796 1.00 73.69 108 GLY A CA 1
ATOM 746 C C . GLY A 1 108 ? 11.058 -9.120 -23.866 1.00 73.69 108 GLY A C 1
ATOM 747 O O . GLY A 1 108 ? 11.973 -9.841 -24.255 1.00 73.69 108 GLY A O 1
ATOM 748 N N . SER A 1 109 ? 11.259 -7.846 -23.496 1.00 79.38 109 SER A N 1
ATOM 749 C CA . SER A 1 109 ? 12.568 -7.195 -23.423 1.00 79.38 109 SER A CA 1
ATOM 750 C C . SER A 1 109 ? 13.288 -7.387 -22.081 1.00 79.38 109 SER A C 1
ATOM 752 O O . SER A 1 109 ? 14.491 -7.151 -22.006 1.00 79.38 109 SER A O 1
ATOM 754 N N . GLY A 1 110 ? 12.588 -7.804 -21.018 1.00 79.81 110 GLY A N 1
ATOM 755 C CA . GLY A 1 110 ? 13.177 -7.903 -19.678 1.00 79.81 110 GLY A CA 1
ATOM 756 C C . GLY A 1 110 ? 13.397 -6.551 -18.984 1.00 79.81 110 GLY A C 1
ATOM 757 O O . GLY A 1 110 ? 14.037 -6.505 -17.933 1.00 79.81 110 GLY A O 1
ATOM 758 N N . THR A 1 111 ? 12.905 -5.449 -19.558 1.00 86.75 111 THR A N 1
ATOM 759 C CA . THR A 1 111 ? 13.171 -4.094 -19.061 1.00 86.75 111 THR A CA 1
ATOM 760 C C . THR A 1 111 ? 12.119 -3.670 -18.050 1.00 86.75 111 THR A C 1
ATOM 762 O O . THR A 1 111 ? 10.932 -3.693 -18.342 1.00 86.75 111 THR A O 1
ATOM 765 N N . PHE A 1 112 ? 12.543 -3.181 -16.887 1.00 89.00 112 PHE A N 1
ATOM 766 C CA . PHE A 1 112 ? 11.644 -2.561 -15.913 1.00 89.00 112 PHE A CA 1
ATOM 767 C C . PHE A 1 112 ? 11.665 -1.040 -16.063 1.00 89.00 112 PHE A C 1
ATOM 769 O O . PHE A 1 112 ? 12.737 -0.439 -16.093 1.00 89.00 112 PHE A O 1
ATOM 776 N N . ILE A 1 113 ? 10.493 -0.403 -16.118 1.00 92.12 113 ILE A N 1
ATOM 777 C CA . ILE A 1 113 ? 10.374 1.058 -16.295 1.00 92.12 113 ILE A CA 1
ATOM 778 C C . ILE A 1 113 ? 10.010 1.790 -15.000 1.00 92.12 113 ILE A C 1
ATOM 780 O O . ILE A 1 113 ? 10.167 3.013 -14.909 1.00 92.12 113 ILE A O 1
ATOM 784 N N . ARG A 1 114 ? 9.527 1.058 -13.991 1.00 95.44 114 ARG A N 1
ATOM 785 C CA . ARG A 1 114 ? 9.191 1.613 -12.679 1.00 95.44 114 ARG A CA 1
ATOM 786 C C . ARG A 1 114 ? 9.301 0.583 -11.561 1.00 95.44 114 ARG A C 1
ATOM 788 O O . ARG A 1 114 ? 9.196 -0.609 -11.814 1.00 95.44 114 ARG A O 1
ATOM 795 N N . ASN A 1 115 ? 9.402 1.053 -10.322 1.00 96.69 115 ASN A N 1
ATOM 796 C CA . ASN A 1 115 ? 9.232 0.228 -9.126 1.00 96.69 115 ASN A CA 1
ATOM 797 C C . ASN A 1 115 ? 7.983 0.649 -8.357 1.00 96.69 115 ASN A C 1
ATOM 799 O O . ASN A 1 115 ? 7.793 1.838 -8.106 1.00 96.69 115 ASN A O 1
ATOM 803 N N . LEU A 1 116 ? 7.170 -0.314 -7.930 1.00 97.56 116 LEU A N 1
ATOM 804 C CA . LEU A 1 116 ? 5.966 -0.104 -7.135 1.00 97.56 116 LEU A CA 1
ATOM 805 C C . LEU A 1 116 ? 6.159 -0.606 -5.698 1.00 97.56 116 LEU A C 1
ATOM 807 O O . LEU A 1 116 ? 6.685 -1.688 -5.473 1.00 97.56 116 LEU A O 1
ATOM 811 N N . ARG A 1 117 ? 5.687 0.163 -4.719 1.00 97.62 117 ARG A N 1
ATOM 812 C CA . ARG A 1 117 ? 5.525 -0.257 -3.317 1.00 97.62 117 ARG A CA 1
ATOM 813 C C . ARG A 1 117 ? 4.213 0.287 -2.773 1.00 97.62 117 ARG A C 1
ATOM 815 O O . ARG A 1 117 ? 3.726 1.310 -3.249 1.00 97.62 117 ARG A O 1
ATOM 822 N N . ALA A 1 118 ? 3.654 -0.347 -1.752 1.00 97.81 118 ALA A N 1
ATOM 823 C CA . ALA A 1 118 ? 2.401 0.094 -1.146 1.00 97.81 118 ALA A CA 1
ATOM 824 C C . ALA A 1 118 ? 2.462 0.078 0.379 1.00 97.81 118 ALA A C 1
ATOM 826 O O . ALA A 1 118 ? 3.295 -0.608 0.964 1.00 97.81 118 ALA A O 1
ATOM 827 N N . ARG A 1 119 ? 1.574 0.845 1.006 1.00 97.50 119 ARG A N 1
ATOM 828 C CA . ARG A 1 119 ? 1.261 0.798 2.434 1.00 97.50 119 ARG A CA 1
ATOM 829 C C . ARG A 1 119 ? -0.250 0.813 2.632 1.00 97.50 119 ARG A C 1
ATOM 831 O O . ARG A 1 119 ? -0.992 1.240 1.741 1.00 97.50 119 ARG A O 1
ATOM 838 N N . VAL A 1 120 ? -0.683 0.437 3.825 1.00 98.38 120 VAL A N 1
ATOM 839 C CA . VAL A 1 120 ? -2.081 0.515 4.244 1.00 98.38 120 VAL A CA 1
ATOM 840 C C . VAL A 1 120 ? -2.189 1.289 5.551 1.00 98.38 120 VAL A C 1
ATOM 842 O O . VAL A 1 120 ? -1.344 1.162 6.432 1.00 98.38 120 VAL A O 1
ATOM 845 N N . THR A 1 121 ? -3.238 2.087 5.667 1.00 98.00 121 THR A N 1
ATOM 846 C CA . THR A 1 121 ? -3.725 2.650 6.919 1.00 98.00 121 THR A CA 1
ATOM 847 C C . THR A 1 121 ? -4.981 1.888 7.301 1.00 98.00 121 THR A C 1
ATOM 849 O O . THR A 1 121 ? -5.932 1.833 6.520 1.00 98.00 121 THR A O 1
ATOM 852 N N . VAL A 1 122 ? -4.968 1.284 8.481 1.00 97.94 122 VAL A N 1
ATOM 853 C CA . VAL A 1 122 ? -6.120 0.598 9.062 1.00 97.94 122 VAL A CA 1
ATOM 854 C C . VAL A 1 122 ? -6.722 1.501 10.124 1.00 97.94 122 VAL A C 1
ATOM 856 O O . VAL A 1 122 ? -5.972 2.049 10.929 1.00 97.94 122 VAL A O 1
ATOM 859 N N . THR A 1 123 ? -8.046 1.630 10.140 1.00 96.88 123 THR A N 1
ATOM 860 C CA . THR A 1 123 ? -8.789 2.324 11.199 1.00 96.88 123 THR A CA 1
ATOM 861 C C . THR A 1 123 ? -9.825 1.382 11.794 1.00 96.88 123 THR A C 1
ATOM 863 O O . THR A 1 123 ? -10.540 0.705 11.052 1.00 96.88 123 THR A O 1
ATOM 866 N N . ASP A 1 124 ? -9.894 1.319 13.117 1.00 96.81 124 ASP A N 1
ATOM 867 C CA . ASP A 1 124 ? -10.816 0.457 13.854 1.00 96.81 124 ASP A CA 1
ATOM 868 C C . ASP A 1 124 ? -12.139 1.169 14.196 1.00 96.81 124 ASP A C 1
ATOM 870 O O . ASP A 1 124 ? -12.329 2.346 13.876 1.00 96.81 124 ASP A O 1
ATOM 874 N N . SER A 1 125 ? -13.077 0.468 14.835 1.00 95.62 125 SER A N 1
ATOM 875 C CA . SER A 1 125 ? -14.406 1.021 15.127 1.00 95.62 125 SER A CA 1
ATOM 876 C C . SER A 1 125 ? -14.409 2.137 16.173 1.00 95.62 125 SER A C 1
ATOM 878 O O . SER A 1 125 ? -15.388 2.871 16.283 1.00 95.62 125 SER A O 1
ATOM 880 N N . THR A 1 126 ? -13.340 2.256 16.963 1.00 94.25 126 THR A N 1
ATOM 881 C CA . THR A 1 126 ? -13.165 3.317 17.967 1.00 94.25 126 THR A CA 1
ATOM 882 C C . THR A 1 126 ? -12.530 4.575 17.374 1.00 94.25 126 THR A C 1
ATOM 884 O O . THR A 1 126 ? -12.459 5.605 18.041 1.00 94.25 126 THR A O 1
ATOM 887 N N . GLY A 1 127 ? -12.090 4.508 16.112 1.00 92.75 127 GLY A N 1
ATOM 888 C CA . GLY A 1 127 ? -11.391 5.584 15.418 1.00 92.75 127 GLY A CA 1
ATOM 889 C C . GLY A 1 127 ? -9.873 5.558 15.604 1.00 92.75 127 GLY A C 1
ATOM 890 O O . GLY A 1 127 ? -9.189 6.438 15.076 1.00 92.75 127 GLY A O 1
ATOM 891 N N . ALA A 1 128 ? -9.318 4.558 16.299 1.00 93.50 128 ALA A N 1
ATOM 892 C CA . ALA A 1 128 ? -7.875 4.358 16.329 1.00 93.50 128 ALA A CA 1
ATOM 893 C C . ALA A 1 128 ? -7.389 4.022 14.914 1.00 93.50 128 ALA A C 1
ATOM 895 O O . ALA A 1 128 ? -8.039 3.256 14.205 1.00 93.50 128 ALA A O 1
ATOM 896 N N . SER A 1 129 ? -6.255 4.587 14.490 1.00 95.19 129 SER A N 1
ATOM 897 C CA . SER A 1 129 ?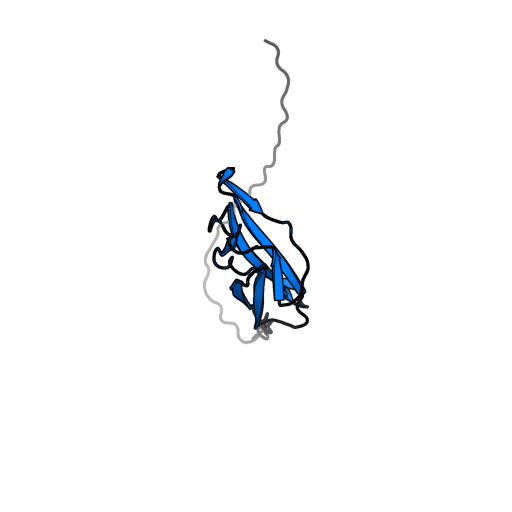 -5.687 4.318 13.166 1.00 95.19 129 SER A CA 1
ATOM 898 C C . SER A 1 129 ? -4.193 4.034 13.233 1.00 95.19 129 SER A C 1
ATOM 900 O O . SER A 1 129 ? -3.460 4.645 14.010 1.00 95.19 129 SER A O 1
ATOM 902 N N . VAL A 1 130 ? -3.740 3.091 12.410 1.00 96.88 130 VAL A N 1
ATOM 903 C CA . VAL A 1 130 ? -2.331 2.721 12.277 1.00 96.88 130 VAL A CA 1
ATOM 904 C C . VAL A 1 130 ? -1.978 2.612 10.802 1.00 96.88 130 VAL A C 1
ATOM 906 O O . VAL A 1 130 ? -2.681 1.970 10.023 1.00 96.88 130 VAL A O 1
ATOM 909 N N . ALA A 1 131 ? -0.879 3.247 10.406 1.00 95.81 131 ALA A N 1
ATOM 910 C CA . ALA A 1 131 ? -0.301 3.066 9.084 1.00 95.81 131 ALA A CA 1
ATOM 911 C C . ALA A 1 131 ? 0.829 2.044 9.162 1.00 95.81 131 ALA A C 1
ATOM 913 O O . ALA A 1 131 ? 1.721 2.155 10.005 1.00 95.81 131 ALA A O 1
ATOM 914 N N . THR A 1 132 ? 0.827 1.074 8.257 1.00 96.38 132 THR A N 1
ATOM 915 C CA . THR A 1 132 ? 1.985 0.206 8.080 1.00 96.38 132 THR A CA 1
ATOM 916 C C . THR A 1 132 ? 3.129 0.996 7.451 1.00 96.38 132 THR A C 1
ATOM 918 O O . THR A 1 132 ? 2.932 2.000 6.753 1.00 96.38 132 THR A O 1
ATOM 921 N N . GLY A 1 133 ? 4.347 0.478 7.614 1.00 94.12 133 GLY A N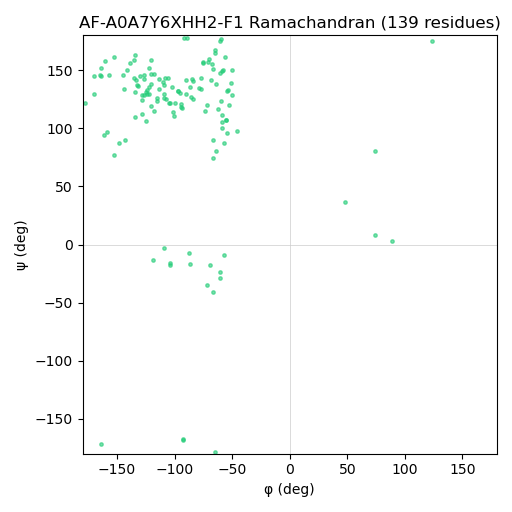 1
ATOM 922 C CA . GLY A 1 133 ? 5.425 0.813 6.695 1.00 94.12 133 GLY A CA 1
ATOM 923 C C . GLY A 1 133 ? 5.029 0.483 5.254 1.00 94.12 133 GLY A C 1
ATOM 924 O O . GLY A 1 133 ? 4.101 -0.293 4.994 1.00 94.12 133 GLY A O 1
ATOM 925 N N . TYR A 1 134 ? 5.740 1.078 4.304 1.00 96.19 134 TYR A N 1
ATOM 926 C CA . TYR A 1 134 ? 5.660 0.589 2.937 1.00 96.19 134 TYR A CA 1
ATOM 927 C C . TYR A 1 134 ? 6.300 -0.794 2.844 1.00 96.19 134 TYR A C 1
ATOM 929 O O . TYR A 1 134 ? 7.346 -1.036 3.447 1.00 96.19 134 TYR A O 1
ATOM 937 N N . GLY A 1 135 ? 5.685 -1.663 2.049 1.00 94.50 135 GLY A N 1
ATOM 938 C CA . GLY A 1 135 ? 6.275 -2.927 1.640 1.00 94.50 135 GLY A CA 1
ATOM 939 C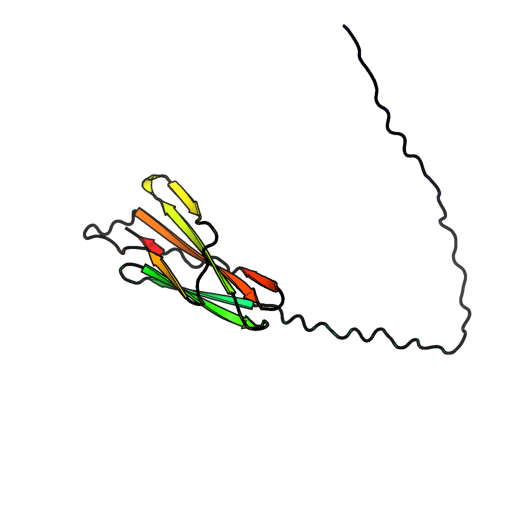 C . GLY A 1 135 ? 7.526 -2.745 0.766 1.00 94.50 135 GLY A C 1
ATOM 940 O O . GLY A 1 135 ? 7.952 -1.615 0.488 1.00 94.50 135 GLY A O 1
ATOM 941 N N . PRO A 1 136 ? 8.119 -3.862 0.315 1.00 95.69 136 PRO A N 1
ATOM 942 C CA . PRO A 1 136 ? 9.277 -3.831 -0.568 1.00 95.69 136 PRO A CA 1
ATOM 943 C C . PRO A 1 136 ? 8.932 -3.208 -1.928 1.00 95.69 136 PRO A C 1
ATOM 945 O O . PRO A 1 136 ? 7.764 -3.055 -2.293 1.00 95.69 136 PRO A O 1
ATOM 948 N N . TYR A 1 137 ? 9.972 -2.843 -2.676 1.00 95.75 137 TYR A N 1
ATOM 949 C CA . TYR A 1 137 ? 9.827 -2.436 -4.068 1.00 95.75 137 TYR A CA 1
ATOM 950 C C . TYR A 1 137 ? 9.673 -3.658 -4.971 1.00 95.75 137 TYR A C 1
ATOM 952 O O . TYR A 1 137 ? 10.445 -4.609 -4.870 1.00 95.75 137 TYR A O 1
ATOM 960 N N . PHE A 1 138 ? 8.719 -3.575 -5.888 1.00 96.06 138 PHE A N 1
ATOM 961 C CA . PHE A 1 138 ? 8.474 -4.551 -6.938 1.00 96.06 138 PHE A CA 1
ATOM 962 C C . PHE A 1 138 ? 8.730 -3.908 -8.300 1.00 96.06 138 PHE A C 1
ATOM 964 O O . PHE A 1 138 ? 8.170 -2.841 -8.570 1.00 96.06 138 PHE A O 1
ATOM 971 N N . PRO A 1 139 ? 9.575 -4.499 -9.150 1.00 94.69 139 PRO A N 1
ATOM 972 C CA . PRO A 1 139 ? 9.859 -3.953 -10.466 1.00 94.69 139 PRO A CA 1
ATOM 973 C C . PRO A 1 139 ? 8.701 -4.240 -11.438 1.00 94.69 139 PRO A C 1
ATOM 975 O O . PRO A 1 139 ? 8.205 -5.366 -11.508 1.00 94.69 139 PRO A O 1
ATOM 978 N N . CYS A 1 140 ? 8.283 -3.217 -12.187 1.00 94.12 140 CYS A N 1
ATOM 979 C CA . CYS A 1 140 ? 7.209 -3.275 -13.181 1.00 94.12 140 CYS A CA 1
ATOM 980 C C . CYS A 1 140 ? 7.685 -2.739 -14.544 1.00 94.12 140 CYS A C 1
ATOM 982 O O . CYS A 1 140 ? 8.449 -1.765 -14.599 1.00 94.12 140 CYS A O 1
ATOM 984 N N . SER A 1 141 ? 7.170 -3.311 -15.633 1.00 89.75 141 SER A N 1
ATOM 985 C CA . SER A 1 141 ? 7.348 -2.838 -17.014 1.00 89.75 141 SER A CA 1
ATOM 986 C C . SER A 1 141 ? 6.020 -2.369 -17.596 1.00 89.75 141 SER A C 1
ATOM 988 O O . SER A 1 141 ? 5.178 -3.215 -17.946 1.00 89.75 141 SER A O 1
#

Solvent-accessible surface area (backbone atoms only — not comparable to full-atom values): 8845 Å² total; per-residue (Å²): 143,85,88,86,78,90,82,88,83,87,82,86,81,86,81,89,85,90,83,78,92,82,85,92,80,95,76,87,86,77,84,66,80,68,84,80,72,71,70,77,78,70,56,68,57,38,61,47,73,49,71,48,78,52,68,51,28,34,42,34,40,54,48,75,80,42,50,50,79,63,74,46,34,34,32,35,41,38,38,38,32,62,92,72,76,38,77,49,68,55,67,82,39,80,54,57,60,51,50,76,42,90,28,32,36,58,50,100,80,68,52,66,51,31,34,40,29,41,30,42,35,40,33,31,66,86,67,54,70,39,68,40,70,66,51,69,78,41,75,16,67

Secondary structure (DSSP, 8-state):
-------------------------------PPP-----------EEEEEEEE-SSEEEEEEEEEES-SS-EEEEEEEEEEGGGTEEEE---EEE-SEEEEE-PPP-TT----EEEEEEEEEE-TTS-EEEPPP---EEE-

Mean predicted aligned error: 14.46 Å

Nearest PDB structures (foldseek):
  8get-assembly2_B  TM=3.810E-01  e=2.082E-01  Roseburia hominis
  6mvh-assembly1_C  TM=3.524E-01  e=5.174E-01  Roseburia hominis
  6mvh-assembly1_A  TM=3.451E-01  e=7.941E-01  Roseburia hominis
  8get-assembly1_C  TM=3.742E-01  e=1.680E+00  Roseburia hominis
  8ges-assembly2_C  TM=3.737E-01  e=2.317E+00  Roseburia hominis

pLDDT: mean 82.24, std 19.49, range [44.59, 98.38]